Protein AF-A0A3D0D892-F1 (afdb_monomer_lite)

Sequence (183 aa):
MRRATRFILSLLIPLAFVIIVQAVEREQTAAWRFELDRYRAYKYSDSSNGTILRVVQAQQPWYFQQDMSSLVYGDSGHYQTDYGYSNRPSGIYRLPPSPADSRLKDNRKPLPFPPQEVWCVLLEQSRDTDRSGETTTPAVVFVALHQDLYNADWVVHEGVGASVSQESRASLSRIGCELRVDP

Foldseek 3Di:
DVVVVVVVVVVVVVVVVVVVVVVVVVVVVVALVVQVVLVQCQPPVPPWRQDFPDKDKFPALQLDDPLFFPFKEDPDLAEDGLYYSVPDPPDDDDDRPDPVVVPPPNVHHHFDPRFPIKMKTWTWDFDPPVDDDTDTAIWIKIFGWGDDPPDIDTMIGGGPDPHCDPVNCVSCVSRPNPDDDDD

Secondary structure (DSSP, 8-state):
-HHHHHHHHHHHHHHHHHHHHHHHHHHHHHHHHHHHHHHHHHH--SS---EEEEEEE-S-GGG--GGGEEEEE---SSB--SB-SS----SS---PPPTTGGGS---PBPPPSS-SEEEEEEEEEEE--TTT--EEEEEEEEEEEEE-SS-EEEEEEEESSSS--HHHHHHHHHTT-------

pLDDT: mean 83.04, std 15.03, range [44.78, 97.81]

Radius of gyration: 20.82 Å; chains: 1; bounding box: 44×51×70 Å

Structure (mmCIF, N/CA/C/O backbone):
data_AF-A0A3D0D892-F1
#
_entry.id   AF-A0A3D0D892-F1
#
loop_
_atom_site.group_PDB
_atom_site.id
_atom_site.type_symbol
_atom_site.label_atom_id
_atom_site.label_alt_id
_atom_site.label_comp_id
_atom_site.label_asym_id
_atom_site.label_entity_id
_atom_site.label_seq_id
_atom_site.pdbx_PDB_ins_code
_atom_site.Cartn_x
_atom_site.Cartn_y
_atom_site.Cartn_z
_atom_site.occupancy
_atom_site.B_iso_or_equiv
_atom_site.auth_seq_id
_atom_site.auth_comp_id
_atom_site.auth_asym_id
_atom_site.auth_atom_id
_atom_site.pdbx_PDB_model_num
ATOM 1 N N . MET A 1 1 ? -16.613 27.247 46.497 1.00 62.19 1 MET A N 1
ATOM 2 C CA . MET A 1 1 ? -15.516 26.459 45.883 1.00 62.19 1 MET A CA 1
ATOM 3 C C . MET A 1 1 ? -15.942 25.092 45.335 1.00 62.19 1 MET A C 1
ATOM 5 O O . MET A 1 1 ? -15.689 24.856 44.166 1.00 62.19 1 MET A O 1
ATOM 9 N N . ARG A 1 2 ? -16.654 24.224 46.078 1.00 71.50 2 ARG A N 1
ATOM 10 C CA . ARG A 1 2 ? -17.046 22.869 45.600 1.00 71.50 2 ARG A CA 1
ATOM 11 C C . ARG A 1 2 ? -17.919 22.804 44.330 1.00 71.50 2 ARG A C 1
ATOM 13 O O . ARG A 1 2 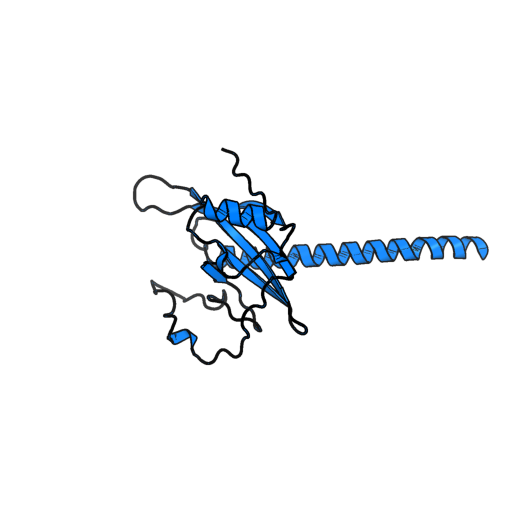? -17.971 21.762 43.690 1.00 71.50 2 ARG A O 1
ATOM 20 N N . ARG A 1 3 ? -18.631 23.882 43.974 1.00 73.69 3 ARG A N 1
ATOM 21 C CA . ARG A 1 3 ? -19.434 23.938 42.737 1.00 73.69 3 ARG A CA 1
ATOM 22 C C . ARG A 1 3 ? -18.570 24.190 41.497 1.00 73.69 3 ARG A C 1
ATOM 24 O O . ARG A 1 3 ? -18.774 23.520 40.498 1.00 73.69 3 ARG A O 1
ATOM 31 N N . ALA A 1 4 ? -17.567 25.066 41.589 1.00 79.62 4 ALA A N 1
ATOM 32 C CA . ALA A 1 4 ? -16.669 25.376 40.473 1.00 79.62 4 ALA A CA 1
ATOM 33 C C . ALA A 1 4 ? -15.824 24.161 40.048 1.00 79.62 4 ALA A C 1
ATOM 35 O O . ALA A 1 4 ? -15.668 23.906 38.860 1.00 79.62 4 ALA A O 1
ATOM 36 N N . THR A 1 5 ? -15.365 23.344 41.004 1.00 80.31 5 THR A N 1
ATOM 37 C CA . THR A 1 5 ? -14.594 22.124 40.710 1.00 80.31 5 THR A CA 1
ATOM 38 C C . THR A 1 5 ? -15.388 21.063 39.949 1.00 80.31 5 THR A C 1
ATOM 40 O O . THR A 1 5 ? -14.813 20.366 39.120 1.00 80.31 5 THR A O 1
ATOM 43 N N . ARG A 1 6 ? -16.706 20.951 40.169 1.00 83.44 6 ARG A N 1
ATOM 44 C CA . ARG A 1 6 ? -17.548 19.985 39.437 1.00 83.44 6 ARG A CA 1
ATOM 45 C C . ARG A 1 6 ? -17.728 20.369 37.968 1.00 83.44 6 ARG A C 1
ATOM 47 O O . ARG A 1 6 ? -17.695 19.490 37.116 1.00 83.44 6 ARG A O 1
ATOM 54 N N . PHE A 1 7 ? -17.863 21.663 37.673 1.00 83.75 7 PHE A N 1
ATOM 55 C CA . PHE A 1 7 ? -17.955 22.143 36.291 1.00 83.75 7 PHE A CA 1
ATOM 56 C C . PHE A 1 7 ? -16.640 21.954 35.531 1.00 83.75 7 PHE A C 1
ATOM 58 O O . PHE A 1 7 ? -16.663 21.469 34.405 1.00 83.75 7 PHE A O 1
ATOM 65 N N . ILE A 1 8 ? -15.499 22.248 36.164 1.00 88.12 8 ILE A N 1
ATOM 66 C CA . ILE A 1 8 ? -14.177 22.038 35.553 1.00 88.12 8 ILE A CA 1
ATOM 67 C C . ILE A 1 8 ? -13.954 20.550 35.251 1.00 88.12 8 ILE A C 1
ATOM 69 O O . ILE A 1 8 ? -13.578 20.204 34.135 1.00 88.12 8 ILE A O 1
ATOM 73 N N . LEU A 1 9 ? -14.247 19.656 36.202 1.00 88.31 9 LEU A N 1
ATOM 74 C CA . LEU A 1 9 ? -14.066 18.215 36.000 1.00 88.31 9 LEU A CA 1
ATOM 75 C C . LEU A 1 9 ? -14.970 17.668 34.883 1.00 88.31 9 LEU A C 1
ATOM 77 O O . LEU A 1 9 ? -14.517 16.879 34.060 1.00 88.31 9 LEU A O 1
ATOM 81 N N . SER A 1 10 ? -16.224 18.130 34.811 1.00 90.06 10 SER A N 1
ATOM 82 C CA . SER A 1 10 ? -17.155 17.725 33.752 1.00 90.06 10 SER A CA 1
ATOM 83 C C . SER A 1 10 ? -16.718 18.187 32.360 1.00 90.06 10 SER A C 1
ATOM 85 O O . SER A 1 10 ? -17.085 17.544 31.382 1.00 90.06 10 SER A O 1
ATOM 87 N N . LEU A 1 11 ? -15.954 19.280 32.258 1.00 91.44 11 LEU A N 1
ATOM 88 C CA . LEU A 1 11 ? -15.421 19.778 30.988 1.00 91.44 11 LEU A CA 1
ATOM 89 C C . LEU A 1 11 ? -14.121 19.062 30.581 1.00 91.44 11 LEU A C 1
ATOM 91 O O . LEU A 1 11 ? -13.853 18.889 29.395 1.00 91.44 11 LEU A O 1
ATOM 95 N N . LEU A 1 12 ? -13.321 18.618 31.555 1.00 93.25 12 LEU A N 1
ATOM 96 C CA . LEU A 1 12 ? -12.046 17.940 31.299 1.00 93.25 12 LEU A CA 1
ATOM 97 C C . LEU A 1 12 ? -12.218 16.521 30.745 1.00 93.25 12 LEU A C 1
ATOM 99 O O . LEU A 1 12 ? -11.393 16.088 29.948 1.00 93.25 12 LEU A O 1
ATOM 103 N N . ILE A 1 13 ? -13.282 15.807 31.124 1.00 92.88 13 ILE A N 1
ATOM 104 C CA . ILE A 1 13 ? -13.540 14.436 30.651 1.00 92.88 13 ILE A CA 1
ATOM 105 C C . ILE A 1 13 ? -13.727 14.360 29.121 1.00 92.88 13 ILE A C 1
ATOM 107 O O . ILE A 1 13 ? -12.986 13.605 28.490 1.00 92.88 13 ILE A O 1
ATOM 111 N N . PRO A 1 14 ? -14.646 15.120 28.483 1.00 93.75 14 PRO A N 1
ATOM 112 C CA . PRO A 1 14 ? -14.796 15.068 27.028 1.00 93.75 14 PRO A CA 1
ATOM 113 C C . PRO A 1 14 ? -13.542 15.573 26.305 1.00 93.75 14 PRO A C 1
ATOM 115 O O . PRO A 1 14 ? -13.190 15.038 25.259 1.00 93.75 14 PRO A O 1
ATOM 118 N N . LEU A 1 15 ? -12.825 16.545 26.879 1.00 93.56 15 LEU A N 1
ATOM 119 C CA . LEU A 1 15 ? -11.570 17.035 26.309 1.00 93.56 15 LEU A CA 1
ATOM 120 C C . LEU A 1 15 ? -10.483 15.949 26.308 1.00 93.56 15 LEU A C 1
ATOM 122 O O . LEU A 1 15 ? -9.844 15.725 25.285 1.00 93.56 15 LEU A O 1
ATOM 126 N N . ALA A 1 16 ? -10.300 15.247 27.430 1.00 92.88 16 ALA A N 1
ATOM 127 C CA . ALA A 1 16 ? -9.354 14.140 27.529 1.00 92.88 16 ALA A CA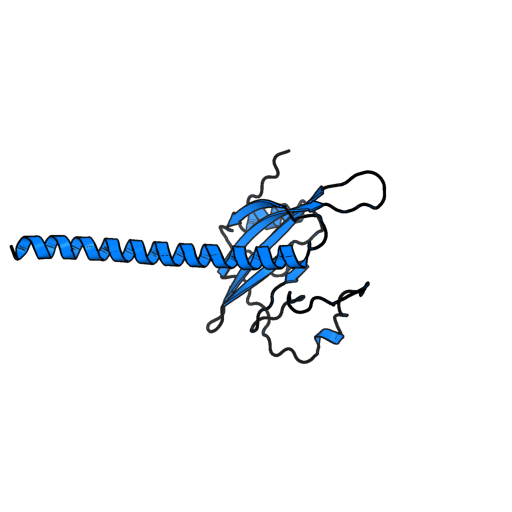 1
ATOM 128 C C . ALA A 1 16 ? -9.708 13.010 26.553 1.00 92.88 16 ALA A C 1
ATOM 130 O O . ALA A 1 16 ? -8.821 12.476 25.894 1.00 92.88 16 ALA A O 1
ATOM 131 N N . PHE A 1 17 ? -10.999 12.696 26.403 1.00 93.31 17 PHE A N 1
ATOM 132 C CA . PHE A 1 17 ? -11.458 11.707 25.431 1.00 93.31 17 PHE A CA 1
ATOM 133 C C . PHE A 1 17 ? -11.092 12.105 23.992 1.00 93.31 17 PHE A C 1
ATOM 135 O O . PHE A 1 17 ? -10.488 11.308 23.280 1.00 93.31 17 PHE A O 1
ATOM 142 N N . VAL A 1 18 ? -11.366 13.350 23.582 1.00 91.38 18 VAL A N 1
ATOM 143 C CA . VAL A 1 18 ? -10.993 13.856 22.246 1.00 91.38 18 VAL A CA 1
ATOM 144 C C . VAL A 1 18 ? -9.480 13.791 22.018 1.00 91.38 18 VAL A C 1
ATOM 146 O O . VAL A 1 18 ? -9.050 13.380 20.943 1.00 91.38 18 VAL A O 1
ATOM 149 N N . ILE A 1 19 ? -8.666 14.146 23.019 1.00 88.75 19 ILE A N 1
ATOM 150 C CA . ILE A 1 19 ? -7.198 14.068 22.922 1.00 88.75 19 ILE A CA 1
ATOM 151 C C . ILE A 1 19 ? -6.737 12.622 22.701 1.00 88.75 19 ILE A C 1
ATOM 153 O O . ILE A 1 19 ? -5.864 12.387 21.870 1.00 88.75 19 ILE A O 1
ATOM 157 N N . ILE A 1 20 ? -7.328 11.657 23.412 1.00 87.19 20 ILE A N 1
ATOM 158 C CA . ILE A 1 20 ? -6.984 10.237 23.269 1.00 87.19 20 ILE A CA 1
ATOM 159 C C . ILE A 1 20 ? -7.341 9.733 21.867 1.00 87.19 20 ILE A C 1
ATOM 161 O O . ILE A 1 20 ? -6.493 9.125 21.222 1.00 87.19 20 ILE A O 1
ATOM 165 N N . VAL A 1 21 ? -8.547 10.025 21.364 1.00 82.69 21 VAL A N 1
ATOM 166 C CA . VAL A 1 21 ? -8.955 9.605 20.008 1.00 82.69 21 VAL A CA 1
ATOM 167 C C . VAL A 1 21 ? -8.003 10.166 18.946 1.00 82.69 21 VAL A C 1
ATOM 169 O O . VAL A 1 21 ? -7.522 9.423 18.096 1.00 82.69 21 VAL A O 1
ATOM 172 N N . GLN A 1 22 ? -7.651 11.449 19.051 1.00 77.94 22 GLN A N 1
ATOM 173 C CA . GLN A 1 22 ? -6.708 12.106 18.138 1.00 77.94 22 GLN A CA 1
ATOM 174 C C . GLN A 1 22 ? -5.291 11.510 18.208 1.00 77.94 22 GLN A C 1
ATOM 176 O O . GLN A 1 22 ? -4.587 11.452 17.201 1.00 77.94 22 GLN A O 1
ATOM 181 N N . ALA A 1 23 ? -4.841 11.084 19.392 1.00 73.69 23 ALA A N 1
ATOM 182 C CA . ALA A 1 23 ? -3.530 10.460 19.553 1.00 73.69 23 ALA A CA 1
ATOM 183 C C . ALA A 1 23 ? -3.471 9.082 18.874 1.00 73.69 23 ALA A C 1
ATOM 185 O O . ALA A 1 23 ? -2.508 8.799 18.163 1.00 73.69 23 ALA A O 1
ATOM 186 N N . VAL A 1 24 ? -4.522 8.271 19.027 1.00 75.06 24 VAL A N 1
ATOM 187 C CA . VAL A 1 24 ? -4.629 6.950 18.383 1.00 75.06 24 VAL A CA 1
ATOM 188 C C . VAL A 1 24 ? -4.621 7.069 16.855 1.00 75.06 24 VAL A C 1
ATOM 190 O O . VAL A 1 24 ? -3.928 6.312 16.177 1.00 75.06 24 VAL A O 1
ATOM 193 N N . GLU A 1 25 ? -5.326 8.057 16.302 1.00 69.00 25 GLU A N 1
ATOM 194 C CA . GLU A 1 25 ? -5.381 8.287 14.851 1.00 69.00 25 GLU A CA 1
ATOM 195 C C . GLU A 1 25 ? -4.001 8.672 14.272 1.00 69.00 25 GLU A C 1
ATOM 197 O O . GLU A 1 25 ? -3.598 8.213 13.198 1.00 69.00 25 GLU A O 1
ATOM 202 N N . ARG A 1 26 ? -3.206 9.448 15.024 1.00 62.44 26 ARG A N 1
ATOM 203 C CA . ARG A 1 26 ? -1.836 9.815 14.622 1.00 62.44 26 ARG A CA 1
ATOM 204 C C . ARG A 1 26 ? -0.882 8.626 14.580 1.00 62.44 26 ARG A C 1
ATOM 206 O O . ARG A 1 26 ? -0.040 8.578 13.686 1.00 62.44 26 ARG A O 1
ATOM 213 N N . GLU A 1 27 ? -0.997 7.687 15.516 1.00 64.19 27 GLU A N 1
ATOM 214 C CA . GLU A 1 27 ? -0.152 6.486 15.530 1.00 64.19 27 GLU A CA 1
ATOM 215 C C . GLU A 1 27 ? -0.453 5.565 14.340 1.00 64.19 27 GLU A C 1
ATOM 217 O O . GLU A 1 27 ? 0.478 5.093 13.687 1.00 64.19 27 GLU A O 1
ATOM 222 N N . GLN A 1 28 ? -1.728 5.380 13.979 1.00 60.84 28 GLN A N 1
ATOM 223 C CA . GLN A 1 28 ? -2.097 4.590 12.793 1.00 60.84 28 GLN A CA 1
ATOM 224 C C . GLN A 1 28 ? -1.577 5.221 11.495 1.00 60.84 28 GLN A C 1
ATOM 226 O O . GLN A 1 28 ? -1.061 4.522 10.622 1.00 60.84 28 GLN A O 1
ATOM 231 N N . THR A 1 29 ? -1.597 6.555 11.411 1.00 63.25 29 THR A N 1
ATOM 232 C CA . THR A 1 29 ? -1.036 7.291 10.267 1.00 63.25 29 THR A CA 1
ATOM 233 C C . THR A 1 29 ? 0.484 7.088 10.124 1.00 63.25 29 THR A C 1
ATOM 235 O O . THR A 1 29 ? 1.033 7.223 9.032 1.00 63.25 29 THR A O 1
ATOM 238 N N . ALA A 1 30 ? 1.198 6.754 11.203 1.00 77.81 30 ALA A N 1
ATOM 239 C CA . ALA A 1 30 ? 2.636 6.500 11.132 1.00 77.81 30 ALA A CA 1
ATOM 240 C C . ALA A 1 30 ? 2.966 5.107 10.565 1.00 77.81 30 ALA A C 1
ATOM 242 O O . ALA A 1 30 ? 3.985 4.945 9.891 1.00 77.81 30 ALA A O 1
ATOM 243 N N . ALA A 1 31 ? 2.110 4.111 10.808 1.00 92.00 31 ALA A N 1
ATOM 244 C CA . ALA A 1 31 ? 2.411 2.714 10.508 1.00 92.00 31 ALA A CA 1
ATOM 245 C C . ALA A 1 31 ? 2.392 2.395 9.002 1.00 92.00 31 ALA A C 1
ATOM 247 O O . ALA A 1 31 ? 3.346 1.799 8.499 1.00 92.00 31 ALA A O 1
ATOM 248 N N . TRP A 1 32 ? 1.379 2.858 8.254 1.00 94.50 32 TRP A N 1
ATOM 249 C CA . TRP A 1 32 ? 1.336 2.654 6.796 1.00 94.50 32 TRP A CA 1
ATOM 250 C C . TRP A 1 32 ? 2.531 3.313 6.101 1.00 94.50 32 TRP A C 1
ATOM 252 O O . TRP A 1 32 ? 3.101 2.768 5.158 1.00 94.50 32 TRP A O 1
ATOM 262 N N . ARG A 1 33 ? 2.942 4.492 6.583 1.00 95.25 33 ARG A N 1
ATOM 263 C CA . ARG A 1 33 ? 4.050 5.242 5.993 1.00 95.25 33 ARG A CA 1
ATOM 264 C C . ARG A 1 33 ? 5.377 4.539 6.231 1.00 95.25 33 ARG A C 1
ATOM 266 O O . ARG A 1 33 ? 6.185 4.453 5.313 1.00 95.25 33 ARG A O 1
ATOM 273 N N . PHE A 1 34 ? 5.571 4.006 7.435 1.00 94.44 34 PHE A N 1
ATOM 274 C CA . PHE A 1 34 ? 6.730 3.182 7.748 1.00 94.44 34 PHE A CA 1
ATOM 275 C C . PHE A 1 34 ? 6.817 1.967 6.817 1.00 94.44 34 PHE A C 1
ATOM 277 O O . PHE A 1 34 ? 7.870 1.721 6.232 1.00 94.44 34 PHE A O 1
ATOM 284 N N . GLU A 1 35 ? 5.710 1.252 6.618 1.00 95.75 35 GLU A N 1
ATOM 285 C CA . GLU A 1 35 ? 5.675 0.086 5.732 1.00 95.75 35 GLU A CA 1
ATOM 286 C C . GLU A 1 35 ? 5.933 0.465 4.261 1.00 95.75 35 GLU A C 1
ATOM 288 O O . GLU A 1 35 ? 6.734 -0.178 3.579 1.00 95.75 35 GLU A O 1
ATOM 293 N N . LEU A 1 36 ? 5.359 1.577 3.789 1.00 95.44 36 LEU A N 1
ATOM 294 C CA . LEU A 1 36 ? 5.647 2.125 2.462 1.00 95.44 36 LEU A CA 1
ATOM 295 C C . LEU A 1 36 ? 7.130 2.471 2.286 1.00 95.44 36 LEU A C 1
ATOM 297 O O . LEU A 1 36 ? 7.712 2.178 1.241 1.00 95.44 36 LEU A O 1
ATOM 301 N N . ASP A 1 37 ? 7.751 3.106 3.278 1.00 93.31 37 ASP A N 1
ATOM 302 C CA . ASP A 1 37 ? 9.159 3.488 3.209 1.00 93.31 37 ASP A CA 1
ATOM 303 C C . ASP A 1 37 ? 10.076 2.255 3.189 1.00 93.31 37 ASP A C 1
ATOM 305 O O . ASP A 1 37 ? 11.068 2.252 2.457 1.00 93.31 37 ASP A O 1
ATOM 309 N N . ARG A 1 38 ? 9.717 1.167 3.887 1.00 92.94 38 ARG A N 1
ATOM 310 C CA . ARG A 1 38 ? 10.422 -0.125 3.779 1.00 92.94 38 ARG A CA 1
ATOM 311 C C . ARG A 1 38 ? 10.306 -0.722 2.386 1.00 92.94 38 ARG A C 1
ATOM 313 O O . ARG A 1 38 ? 11.322 -1.122 1.817 1.00 92.94 38 ARG A O 1
ATOM 320 N N . TYR A 1 39 ? 9.102 -0.728 1.817 1.00 93.44 39 TYR A N 1
ATOM 321 C CA . TYR A 1 39 ? 8.884 -1.159 0.440 1.00 93.44 39 TYR A CA 1
ATOM 322 C C . TYR A 1 39 ? 9.714 -0.338 -0.548 1.00 93.44 39 TYR A C 1
ATOM 324 O O . TYR A 1 39 ? 10.410 -0.905 -1.392 1.00 93.44 39 TYR A O 1
ATOM 332 N N . ARG A 1 40 ? 9.722 0.992 -0.411 1.00 92.31 40 ARG A N 1
ATOM 333 C CA . ARG A 1 40 ? 10.509 1.875 -1.279 1.00 92.31 40 ARG A CA 1
ATOM 334 C C . ARG A 1 40 ? 12.002 1.605 -1.141 1.00 92.31 40 ARG A C 1
ATOM 336 O O . ARG A 1 40 ? 12.680 1.439 -2.150 1.00 92.31 40 ARG A O 1
ATOM 343 N N . ALA A 1 41 ? 12.501 1.503 0.089 1.00 89.56 41 ALA A N 1
ATOM 344 C CA . ALA A 1 41 ? 13.897 1.183 0.351 1.00 89.56 41 ALA A CA 1
ATOM 345 C C . ALA A 1 41 ? 14.287 -0.175 -0.245 1.00 89.56 41 ALA A C 1
ATOM 347 O O . ALA A 1 41 ? 15.379 -0.293 -0.795 1.00 89.56 41 ALA A O 1
ATOM 348 N N . TYR A 1 42 ? 13.397 -1.173 -0.171 1.00 88.06 42 TYR A N 1
ATOM 349 C CA . TYR A 1 42 ? 13.593 -2.506 -0.738 1.00 88.06 42 TYR A CA 1
ATOM 350 C C . TYR A 1 42 ? 13.612 -2.500 -2.271 1.00 88.06 42 TYR A C 1
ATOM 352 O O . TYR A 1 42 ? 14.524 -3.084 -2.859 1.00 88.06 42 TYR A O 1
ATOM 360 N N . LYS A 1 43 ? 12.643 -1.835 -2.909 1.00 87.19 43 LYS A N 1
ATOM 361 C CA . LYS A 1 43 ? 12.447 -1.855 -4.365 1.00 87.19 43 LYS A CA 1
ATOM 362 C C . LYS A 1 43 ? 13.397 -0.919 -5.124 1.00 87.19 43 LYS A C 1
ATOM 364 O O . LYS A 1 43 ? 13.747 -1.222 -6.259 1.00 87.19 43 LYS A O 1
ATOM 369 N N . TYR A 1 44 ? 13.819 0.185 -4.504 1.00 84.75 44 TYR A N 1
ATOM 370 C CA . TYR A 1 44 ? 14.487 1.308 -5.174 1.00 84.75 44 TYR A CA 1
ATOM 371 C C . TYR A 1 44 ? 15.850 1.693 -4.562 1.00 84.75 44 TYR A C 1
ATOM 373 O O . TYR A 1 44 ? 16.163 2.878 -4.470 1.00 84.75 44 TYR A O 1
ATOM 381 N N . SER A 1 45 ? 16.673 0.742 -4.100 1.00 72.06 45 SER A N 1
ATOM 382 C CA . SER A 1 45 ? 17.904 1.095 -3.360 1.00 72.06 45 SER A CA 1
ATOM 383 C C . SER A 1 45 ? 18.950 1.900 -4.120 1.00 72.06 45 SER A C 1
ATOM 385 O O . SER A 1 45 ? 19.775 2.526 -3.458 1.00 72.06 45 SER A O 1
ATOM 387 N N . ASP A 1 46 ? 18.958 1.862 -5.455 1.00 65.44 46 ASP A N 1
ATOM 388 C CA . ASP A 1 46 ? 20.201 2.139 -6.183 1.00 65.44 46 ASP A CA 1
ATOM 389 C C . ASP A 1 46 ? 20.276 3.501 -6.893 1.00 65.44 46 ASP A C 1
ATOM 391 O O . ASP A 1 46 ? 21.390 3.906 -7.206 1.00 65.44 46 ASP A O 1
ATOM 395 N N . SER A 1 47 ? 19.187 4.263 -7.078 1.00 55.34 47 SER A N 1
ATOM 396 C CA . SER A 1 47 ? 19.272 5.689 -7.502 1.00 55.34 47 SER A CA 1
ATOM 397 C C . SER A 1 47 ? 17.927 6.361 -7.777 1.00 55.34 47 SER A C 1
ATOM 399 O O . SER A 1 47 ? 17.811 7.577 -7.632 1.00 55.34 47 SER A O 1
ATOM 401 N N . SER A 1 48 ? 16.896 5.611 -8.155 1.00 60.47 48 SER A N 1
ATOM 402 C CA . SER A 1 48 ? 15.583 6.165 -8.476 1.00 60.47 48 SER A CA 1
ATOM 403 C C . SER A 1 48 ? 14.648 6.058 -7.284 1.00 60.47 48 SER A C 1
ATOM 405 O O . SER A 1 48 ? 13.858 5.126 -7.184 1.00 60.47 48 SER A O 1
ATOM 407 N N . ASN A 1 49 ? 14.725 7.018 -6.358 1.00 65.56 49 ASN A N 1
ATOM 408 C CA . ASN A 1 49 ? 13.732 7.131 -5.292 1.00 65.56 49 ASN A CA 1
ATOM 409 C C . ASN A 1 49 ? 12.340 7.046 -5.922 1.00 65.56 49 ASN A C 1
ATOM 411 O O . ASN A 1 49 ? 11.978 7.930 -6.692 1.00 65.56 49 ASN A O 1
ATOM 415 N N . GLY A 1 50 ? 11.576 5.996 -5.596 1.00 78.69 50 GLY A N 1
ATOM 416 C CA . GLY A 1 50 ? 10.168 5.898 -5.962 1.00 78.69 50 GLY A CA 1
ATOM 417 C C . GLY A 1 50 ? 9.437 7.076 -5.333 1.00 78.69 50 GLY A C 1
ATOM 418 O O . GLY A 1 50 ? 9.034 6.990 -4.171 1.00 78.69 50 GLY A O 1
ATOM 419 N N . THR A 1 51 ? 9.409 8.224 -6.005 1.00 89.81 51 THR A N 1
ATOM 420 C CA . THR A 1 51 ? 8.987 9.488 -5.405 1.00 89.81 51 THR A CA 1
ATOM 421 C C . THR A 1 51 ? 7.493 9.413 -5.204 1.00 89.81 51 THR A C 1
ATOM 423 O O . THR A 1 51 ? 6.752 9.030 -6.104 1.00 89.81 51 THR A O 1
ATOM 426 N N . ILE A 1 52 ? 7.043 9.727 -3.995 1.00 92.56 52 ILE A N 1
ATOM 427 C CA . ILE A 1 52 ? 5.620 9.722 -3.689 1.00 92.56 52 ILE A CA 1
ATOM 428 C C . ILE A 1 52 ? 5.018 10.954 -4.356 1.00 92.56 52 ILE A C 1
ATOM 430 O O . ILE A 1 52 ? 5.209 12.071 -3.881 1.00 92.56 52 ILE A O 1
ATOM 434 N N . LEU A 1 53 ? 4.301 10.741 -5.457 1.00 92.25 53 LEU A N 1
ATOM 435 C CA . LEU A 1 53 ? 3.581 11.795 -6.163 1.00 92.25 53 LEU A CA 1
ATOM 436 C C . LEU A 1 53 ? 2.293 12.144 -5.423 1.00 92.25 53 LEU A C 1
ATOM 438 O O . LEU A 1 53 ? 1.928 13.311 -5.300 1.00 92.25 53 LEU A O 1
ATOM 442 N N . ARG A 1 54 ? 1.584 11.123 -4.926 1.00 93.00 54 ARG A N 1
ATOM 443 C CA . ARG A 1 54 ? 0.293 11.309 -4.262 1.00 93.00 54 ARG A CA 1
ATOM 444 C C . ARG A 1 54 ? -0.032 10.166 -3.315 1.00 93.00 54 ARG A C 1
ATOM 446 O O . ARG A 1 54 ? 0.304 9.018 -3.586 1.00 93.00 54 ARG A O 1
ATOM 453 N N . VAL A 1 55 ? -0.737 10.490 -2.236 1.00 94.81 55 VAL A N 1
ATOM 454 C CA . VAL A 1 55 ? -1.271 9.527 -1.268 1.00 94.81 55 VAL A CA 1
ATOM 455 C C . VAL A 1 55 ? -2.732 9.864 -1.003 1.00 94.81 55 VAL A C 1
ATOM 457 O O . VAL A 1 55 ? -3.059 11.024 -0.753 1.00 94.81 55 VAL A O 1
ATOM 460 N N . VAL A 1 56 ? -3.610 8.867 -1.078 1.00 94.88 56 VAL A N 1
ATOM 461 C CA . VAL A 1 56 ? -5.045 9.003 -0.801 1.00 94.88 56 VAL A CA 1
ATOM 462 C C . VAL A 1 56 ? -5.504 7.782 -0.015 1.00 94.88 56 VAL A C 1
ATOM 464 O O . VAL A 1 56 ? -5.266 6.656 -0.441 1.00 94.88 56 VAL A O 1
ATOM 467 N N . GLN A 1 57 ? -6.170 7.990 1.117 1.00 95.94 57 GLN A N 1
ATOM 468 C CA . GLN A 1 57 ? -6.826 6.903 1.840 1.00 95.94 57 GLN A CA 1
ATOM 469 C C . GLN A 1 57 ? -8.073 6.453 1.069 1.00 95.94 57 GLN A C 1
ATOM 471 O O . GLN A 1 57 ? -8.853 7.286 0.600 1.00 95.94 57 GLN A O 1
ATOM 476 N N . ALA A 1 58 ? -8.264 5.145 0.934 1.00 96.62 58 ALA A N 1
ATOM 477 C CA . ALA A 1 58 ? -9.448 4.579 0.309 1.00 96.62 58 ALA A CA 1
ATOM 478 C C . ALA A 1 58 ? -10.690 4.886 1.150 1.00 96.62 58 ALA A C 1
ATOM 480 O O . ALA A 1 58 ? -10.728 4.614 2.348 1.00 96.62 58 ALA A O 1
ATOM 481 N N . GLN A 1 59 ? -11.734 5.406 0.508 1.00 96.88 59 GLN A N 1
ATOM 482 C CA . GLN A 1 59 ? -13.020 5.654 1.167 1.00 96.88 59 GLN A CA 1
ATOM 483 C C . GLN A 1 59 ? -13.830 4.365 1.345 1.00 96.88 59 GLN A C 1
ATOM 485 O O . GLN A 1 59 ? -14.723 4.301 2.187 1.00 96.88 59 GLN A O 1
ATOM 490 N N . GLN A 1 60 ? -13.549 3.354 0.518 1.00 97.50 60 GLN A N 1
ATOM 491 C CA . GLN A 1 60 ? -14.280 2.092 0.479 1.00 97.50 60 GLN A CA 1
ATOM 492 C C . GLN A 1 60 ? -13.303 0.903 0.429 1.00 97.50 60 GLN A C 1
ATOM 494 O O . GLN A 1 60 ? -13.252 0.184 -0.574 1.00 97.50 60 GLN A O 1
ATOM 499 N N . PRO A 1 61 ? -12.507 0.672 1.495 1.00 96.56 61 PRO A N 1
ATOM 500 C CA . PRO A 1 61 ? -11.503 -0.396 1.525 1.00 96.56 61 PRO A CA 1
ATOM 501 C C . PRO A 1 61 ? -12.113 -1.798 1.359 1.00 96.56 61 PRO A C 1
ATOM 503 O O . PRO A 1 61 ? -11.449 -2.693 0.849 1.00 96.56 61 PRO A O 1
ATOM 506 N N . TRP A 1 62 ? -13.401 -1.985 1.676 1.00 97.75 62 TRP A N 1
ATOM 507 C CA . TRP A 1 62 ? -14.108 -3.260 1.494 1.00 97.75 62 TRP A CA 1
ATOM 508 C C . TRP A 1 62 ? -14.282 -3.696 0.030 1.00 97.75 62 TRP A C 1
ATOM 510 O O . TRP A 1 62 ? -14.617 -4.851 -0.222 1.00 97.75 62 TRP A O 1
ATOM 520 N N . TYR A 1 63 ? -14.066 -2.798 -0.939 1.00 97.81 63 TYR A N 1
ATOM 521 C CA . TYR A 1 63 ? -14.023 -3.160 -2.357 1.00 97.81 63 TYR A CA 1
ATOM 522 C C . TYR A 1 63 ? -12.634 -3.597 -2.832 1.00 97.81 63 TYR A C 1
ATOM 524 O O . TYR A 1 63 ? -12.515 -4.030 -3.979 1.00 97.81 63 TYR A O 1
ATOM 532 N N . PHE A 1 64 ? -11.602 -3.499 -1.987 1.00 96.69 64 PHE A N 1
ATOM 533 C CA . PHE A 1 64 ? -10.268 -3.979 -2.320 1.00 96.69 64 PHE A CA 1
ATOM 534 C C . PHE A 1 64 ? -10.244 -5.510 -2.312 1.00 96.69 64 PHE A C 1
ATOM 536 O O . PHE A 1 64 ? -10.467 -6.145 -1.279 1.00 96.69 64 PHE A O 1
ATOM 543 N N . GLN A 1 65 ? -9.991 -6.098 -3.477 1.00 95.81 65 GLN A N 1
ATOM 544 C CA . GLN A 1 65 ? -9.988 -7.542 -3.693 1.00 95.81 65 GLN A CA 1
ATOM 545 C C . GLN A 1 65 ? -8.604 -8.030 -4.123 1.00 95.81 65 GLN A C 1
ATOM 547 O O . GLN A 1 65 ? -7.746 -7.253 -4.542 1.00 95.81 65 GLN A O 1
ATOM 552 N N . GLN A 1 66 ? -8.385 -9.339 -4.001 1.00 94.69 66 GLN A N 1
ATOM 553 C CA . GLN A 1 66 ? -7.103 -9.964 -4.319 1.00 94.69 66 GLN A CA 1
ATOM 554 C C . GLN A 1 66 ? -6.693 -9.754 -5.786 1.00 94.69 66 GLN A C 1
ATOM 556 O O . GLN A 1 66 ? -5.511 -9.603 -6.068 1.00 94.69 66 GLN A O 1
ATOM 561 N N . ASP A 1 67 ? -7.655 -9.692 -6.708 1.00 93.00 67 ASP A N 1
ATOM 562 C CA . ASP A 1 67 ? -7.429 -9.443 -8.136 1.00 93.00 67 ASP A CA 1
ATOM 563 C C . ASP A 1 67 ? -6.896 -8.035 -8.442 1.00 93.00 67 ASP A C 1
ATOM 565 O O . ASP A 1 67 ? -6.389 -7.807 -9.531 1.00 93.00 67 ASP A O 1
ATOM 569 N N . MET A 1 68 ? -6.966 -7.094 -7.496 1.00 93.19 68 MET A N 1
ATOM 570 C CA . MET A 1 68 ? -6.388 -5.752 -7.630 1.00 93.19 68 MET A CA 1
ATOM 571 C C . MET A 1 68 ? -4.890 -5.720 -7.298 1.00 93.19 68 MET A C 1
ATOM 573 O O . MET A 1 68 ? -4.241 -4.693 -7.515 1.00 93.19 68 MET A O 1
ATOM 577 N N . SER A 1 69 ? -4.343 -6.825 -6.784 1.00 93.38 69 SER A N 1
ATOM 578 C CA . SER A 1 69 ? -2.947 -6.970 -6.385 1.00 93.38 69 SER A CA 1
ATOM 579 C C . SER A 1 69 ? -2.222 -7.966 -7.285 1.00 93.38 69 SER A C 1
ATOM 581 O O . SER A 1 69 ? -2.646 -9.109 -7.431 1.00 93.38 69 SER A O 1
ATOM 583 N N . SER A 1 70 ? -1.099 -7.548 -7.871 1.00 91.56 70 SER A N 1
ATOM 584 C CA . SER A 1 70 ? -0.224 -8.451 -8.626 1.00 91.56 70 SER A CA 1
ATOM 585 C C . SER A 1 70 ? 0.819 -9.134 -7.750 1.00 91.56 70 SER A C 1
ATOM 587 O O . SER A 1 70 ? 1.149 -10.288 -8.001 1.00 91.56 70 SER A O 1
ATOM 589 N N . LEU A 1 71 ? 1.368 -8.407 -6.774 1.00 93.44 71 LEU A N 1
ATOM 590 C CA . LEU A 1 71 ? 2.398 -8.866 -5.842 1.00 93.44 71 LEU A CA 1
ATOM 591 C C . LEU A 1 71 ? 2.171 -8.228 -4.470 1.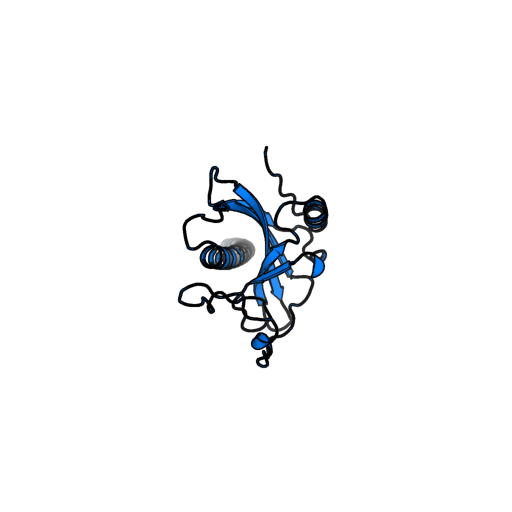00 93.44 71 LEU A C 1
ATOM 593 O O . LEU A 1 71 ? 1.737 -7.075 -4.399 1.00 93.44 71 LEU A O 1
ATOM 597 N N . VAL A 1 72 ? 2.522 -8.949 -3.406 1.00 95.12 72 VAL A N 1
ATOM 598 C CA . VAL A 1 72 ? 2.425 -8.498 -2.015 1.00 95.12 72 VAL A CA 1
ATOM 599 C C . VAL A 1 72 ? 3.784 -8.522 -1.321 1.00 95.12 72 VAL A C 1
ATOM 601 O O . VAL A 1 72 ? 4.478 -9.538 -1.294 1.00 95.12 72 VAL A O 1
ATOM 604 N N . TYR A 1 73 ? 4.137 -7.403 -0.702 1.00 95.44 73 TYR A N 1
ATOM 605 C CA . TYR A 1 73 ? 5.378 -7.192 0.031 1.00 95.44 73 TYR A CA 1
ATOM 606 C C . TYR A 1 73 ? 5.081 -6.939 1.506 1.00 95.44 73 TYR A C 1
ATOM 608 O O . TYR A 1 73 ? 4.149 -6.215 1.845 1.00 95.44 73 TYR A O 1
ATOM 616 N N . GLY A 1 74 ? 5.891 -7.520 2.382 1.00 94.31 74 GLY A N 1
ATOM 617 C CA . GLY A 1 74 ? 5.819 -7.279 3.817 1.00 94.31 74 GLY A CA 1
ATOM 618 C C . GLY A 1 74 ? 6.547 -8.358 4.606 1.00 94.31 74 GLY A C 1
ATOM 619 O O . GLY A 1 74 ? 6.536 -9.531 4.233 1.00 94.31 74 GLY A O 1
ATOM 620 N N . ASP A 1 75 ? 7.157 -7.974 5.726 1.00 91.38 75 ASP A N 1
ATOM 621 C CA . ASP A 1 75 ? 7.738 -8.916 6.697 1.00 91.38 75 ASP A CA 1
ATOM 622 C C . ASP A 1 75 ? 6.700 -9.290 7.773 1.00 91.38 75 ASP A C 1
ATOM 624 O O . ASP A 1 75 ? 6.972 -9.209 8.971 1.00 91.38 75 ASP A O 1
ATOM 628 N N . SER A 1 76 ? 5.487 -9.666 7.355 1.00 90.12 76 SER A N 1
ATOM 629 C CA . SER A 1 76 ? 4.468 -10.144 8.293 1.00 90.12 76 SER A CA 1
ATOM 630 C C . SER A 1 76 ? 4.881 -11.504 8.858 1.00 90.12 76 SER A C 1
ATOM 632 O O . SER A 1 76 ? 5.192 -12.441 8.113 1.00 90.12 76 SER A O 1
ATOM 634 N N . GLY A 1 77 ? 4.853 -11.616 10.188 1.00 89.94 77 GLY A N 1
ATOM 635 C CA . GLY A 1 77 ? 5.026 -12.883 10.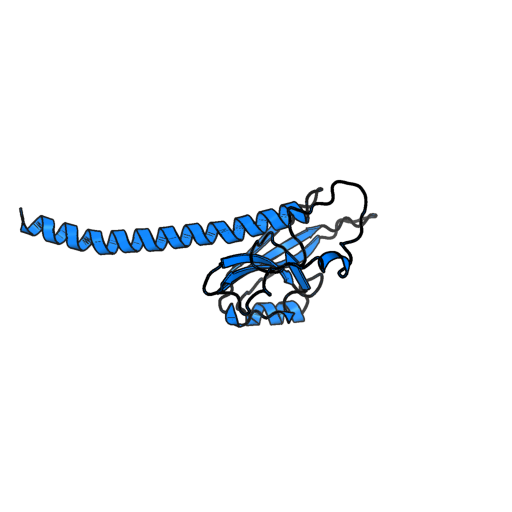899 1.00 89.94 77 GLY A CA 1
ATOM 636 C C . GLY A 1 77 ? 3.773 -13.765 10.886 1.00 89.94 77 GLY A C 1
ATOM 637 O O . GLY A 1 77 ? 3.842 -14.926 11.287 1.00 89.94 77 GLY A O 1
ATOM 638 N N . HIS A 1 78 ? 2.635 -13.232 10.429 1.00 92.56 78 HIS A N 1
ATOM 639 C CA . HIS A 1 78 ? 1.322 -13.866 10.550 1.00 92.56 78 HIS A CA 1
ATOM 640 C C . HIS A 1 78 ? 0.679 -14.190 9.204 1.00 92.56 78 HIS A C 1
ATOM 642 O O . HIS A 1 78 ? 0.055 -15.245 9.078 1.00 92.56 78 HIS A O 1
ATOM 648 N N . TYR A 1 79 ? 0.845 -13.325 8.205 1.00 94.56 79 TYR A N 1
ATOM 649 C CA . TYR A 1 79 ? 0.251 -13.448 6.881 1.00 94.56 79 TYR A CA 1
ATOM 650 C C . TYR A 1 79 ? 1.294 -13.741 5.804 1.00 94.56 79 TYR A C 1
ATOM 652 O O . TYR A 1 79 ? 2.426 -13.263 5.846 1.00 94.56 79 TYR A O 1
ATOM 660 N N . GLN A 1 80 ? 0.894 -14.548 4.827 1.00 93.25 80 GLN A N 1
ATOM 661 C CA . GLN A 1 80 ? 1.700 -14.885 3.665 1.00 93.25 80 GLN A CA 1
ATOM 662 C C . GLN A 1 80 ? 1.834 -13.657 2.762 1.00 93.25 80 GLN A C 1
ATOM 664 O O . GLN A 1 80 ? 0.841 -13.025 2.402 1.00 93.25 80 GLN A O 1
ATOM 669 N N . THR A 1 81 ? 3.072 -13.353 2.389 1.00 93.00 81 THR A N 1
ATOM 670 C CA . THR A 1 81 ? 3.453 -12.309 1.433 1.00 93.00 81 THR A CA 1
ATOM 671 C C . THR A 1 81 ? 4.322 -12.941 0.350 1.00 93.00 81 THR A C 1
ATOM 673 O O . THR A 1 81 ? 5.023 -13.921 0.618 1.00 93.00 81 THR A O 1
ATOM 676 N N . ASP A 1 82 ? 4.291 -12.398 -0.867 1.00 91.56 82 ASP A N 1
ATOM 677 C CA . ASP A 1 82 ? 5.138 -12.892 -1.960 1.00 91.56 82 ASP A CA 1
ATOM 678 C C . ASP A 1 82 ? 6.617 -12.584 -1.685 1.00 91.56 82 ASP A C 1
ATOM 680 O O . ASP A 1 82 ? 7.497 -13.389 -1.994 1.00 91.56 82 ASP A O 1
ATOM 684 N N . TYR A 1 83 ? 6.888 -11.434 -1.055 1.00 90.38 83 TYR A N 1
ATOM 685 C CA . TYR A 1 83 ? 8.234 -10.980 -0.713 1.00 90.38 83 TYR A CA 1
ATOM 686 C C . TYR A 1 83 ? 8.303 -10.362 0.690 1.00 90.38 83 TYR A C 1
ATOM 688 O O . TYR A 1 83 ? 7.468 -9.546 1.074 1.00 90.38 83 TYR A O 1
ATOM 696 N N . GLY A 1 84 ? 9.362 -10.696 1.432 1.00 90.62 84 GLY A N 1
ATOM 697 C CA . GLY A 1 84 ? 9.768 -10.001 2.659 1.00 90.62 84 GLY A CA 1
ATOM 698 C C . GLY A 1 84 ? 10.963 -9.079 2.404 1.00 90.62 84 GLY A C 1
ATOM 699 O O . GLY A 1 84 ? 11.810 -9.383 1.559 1.00 90.62 84 GLY A O 1
ATOM 700 N N . TYR A 1 85 ? 11.070 -7.966 3.131 1.00 86.88 85 TYR A N 1
ATOM 701 C CA . TYR A 1 85 ? 12.172 -7.008 2.962 1.00 86.88 85 TYR A CA 1
ATOM 702 C C . TYR A 1 85 ? 13.498 -7.527 3.520 1.00 86.88 85 TYR A C 1
ATOM 704 O O . TYR A 1 85 ? 14.567 -7.187 3.010 1.00 86.88 85 TYR A O 1
ATOM 712 N N . SER A 1 86 ? 13.423 -8.351 4.568 1.00 78.38 86 SER A N 1
ATOM 713 C CA . SER A 1 86 ? 14.572 -8.980 5.233 1.00 78.38 86 SER A CA 1
ATOM 714 C C . SER A 1 86 ? 15.330 -9.962 4.331 1.00 78.38 86 SER A C 1
ATOM 716 O O . SER A 1 86 ? 16.539 -10.137 4.477 1.00 78.38 86 SER A O 1
ATOM 718 N N . ASN A 1 87 ? 14.654 -10.524 3.328 1.00 62.97 87 ASN A N 1
ATOM 719 C CA . ASN A 1 87 ? 15.221 -11.456 2.358 1.00 62.97 87 ASN A CA 1
ATOM 720 C C . ASN A 1 87 ? 15.931 -10.742 1.202 1.00 62.97 87 ASN A C 1
ATOM 722 O O . ASN A 1 87 ? 15.821 -11.173 0.054 1.00 62.97 87 ASN A O 1
ATOM 726 N N . ARG A 1 88 ? 16.647 -9.641 1.464 1.00 57.28 88 ARG A N 1
ATOM 727 C CA . ARG A 1 88 ? 17.490 -9.026 0.434 1.00 57.28 88 ARG A CA 1
ATOM 728 C C . ARG A 1 88 ? 18.605 -10.002 0.065 1.00 57.28 88 ARG A C 1
ATOM 730 O O . ARG A 1 88 ? 19.471 -10.246 0.906 1.00 57.28 88 ARG A O 1
ATOM 737 N N . PRO A 1 89 ? 18.629 -10.553 -1.162 1.00 53.12 89 PRO A N 1
ATOM 738 C CA . PRO A 1 89 ? 19.727 -11.403 -1.576 1.00 53.12 89 PRO A CA 1
ATOM 739 C C . PRO A 1 89 ? 20.962 -10.511 -1.660 1.00 53.12 89 PRO A C 1
ATOM 741 O O . PRO A 1 89 ? 21.051 -9.615 -2.500 1.00 53.12 89 PRO A O 1
ATOM 744 N N . SER A 1 90 ? 21.895 -10.708 -0.738 1.00 50.19 90 SER A N 1
ATOM 745 C CA . SER A 1 90 ? 23.184 -10.038 -0.738 1.00 50.19 90 SER A CA 1
ATOM 746 C C . SER A 1 90 ? 23.992 -10.513 -1.946 1.00 50.19 90 SER A C 1
ATOM 748 O O . SER A 1 90 ? 24.711 -11.504 -1.893 1.00 50.19 90 SER A O 1
ATOM 750 N N . GLY A 1 91 ? 23.877 -9.780 -3.051 1.00 44.78 91 GLY A N 1
ATOM 751 C CA . GLY A 1 91 ? 24.860 -9.795 -4.126 1.00 44.78 91 GLY A CA 1
ATOM 752 C C . GLY A 1 91 ? 24.441 -10.496 -5.419 1.00 44.78 91 GLY A C 1
ATOM 753 O O . GLY A 1 91 ? 24.073 -11.666 -5.443 1.00 44.78 91 GLY A O 1
ATOM 754 N N . ILE A 1 92 ? 24.656 -9.738 -6.500 1.00 49.59 92 ILE A N 1
ATOM 755 C CA . ILE A 1 92 ? 24.981 -10.159 -7.870 1.00 49.59 92 ILE A CA 1
ATOM 756 C C . ILE A 1 92 ? 23.953 -11.102 -8.517 1.00 49.59 92 ILE A C 1
ATOM 758 O O . ILE A 1 92 ? 24.076 -12.320 -8.473 1.00 49.59 92 ILE A O 1
ATOM 762 N N . TYR A 1 93 ? 22.957 -10.483 -9.163 1.00 53.31 93 TYR A N 1
ATOM 763 C CA . TYR A 1 93 ? 22.008 -11.077 -10.113 1.00 53.31 93 TYR A CA 1
ATOM 764 C C . TYR A 1 93 ? 21.414 -12.422 -9.687 1.00 53.31 93 TYR A C 1
ATOM 766 O O . TYR A 1 93 ? 21.918 -13.481 -10.062 1.00 53.31 93 TYR A O 1
ATOM 774 N N . ARG A 1 94 ? 20.268 -12.413 -8.998 1.00 49.75 94 ARG A N 1
ATOM 775 C CA . ARG A 1 94 ? 19.441 -13.621 -8.922 1.00 49.75 94 ARG A CA 1
ATOM 776 C C . ARG A 1 94 ? 17.980 -13.332 -9.177 1.00 49.75 94 ARG A C 1
ATOM 778 O O . ARG A 1 94 ? 17.399 -12.407 -8.621 1.00 49.75 94 ARG A O 1
ATOM 785 N N . LEU A 1 95 ? 17.446 -14.169 -10.062 1.00 50.56 95 LEU A N 1
ATOM 786 C CA . LEU A 1 95 ? 16.039 -14.312 -10.382 1.00 50.56 95 LEU A CA 1
ATOM 787 C C . LEU A 1 95 ? 15.204 -14.346 -9.091 1.00 50.56 95 LEU A C 1
ATOM 789 O O . LEU A 1 95 ? 15.694 -14.878 -8.088 1.00 50.56 95 LEU A O 1
ATOM 793 N N . PRO A 1 96 ? 13.971 -13.807 -9.108 1.00 53.28 96 PRO A N 1
ATOM 794 C CA . PRO A 1 96 ? 13.055 -13.939 -7.980 1.00 53.28 96 PRO A CA 1
ATOM 795 C C . PRO A 1 96 ? 13.012 -15.407 -7.529 1.00 53.28 96 PRO A C 1
ATOM 797 O O . PRO A 1 96 ? 13.064 -16.293 -8.394 1.00 53.28 96 PRO A O 1
ATOM 800 N N . PRO A 1 97 ? 12.982 -15.685 -6.210 1.00 53.03 97 PRO A N 1
ATOM 801 C CA . PRO A 1 97 ? 12.879 -17.050 -5.712 1.00 53.03 97 PRO A CA 1
ATOM 802 C C . PRO A 1 97 ? 11.746 -17.757 -6.454 1.00 53.03 97 PRO A C 1
ATOM 804 O O . PRO A 1 97 ? 10.642 -17.225 -6.578 1.00 53.03 97 PRO A O 1
ATOM 807 N N . SER A 1 98 ? 12.052 -18.924 -7.025 1.00 51.91 98 SER A N 1
ATOM 808 C CA . SER A 1 98 ? 11.054 -19.716 -7.734 1.00 51.91 98 SER A CA 1
ATOM 809 C C . SER A 1 98 ? 9.879 -19.965 -6.782 1.00 51.91 98 SER A C 1
ATOM 811 O O . SER A 1 98 ? 10.129 -20.360 -5.640 1.00 51.91 98 SER A O 1
ATOM 813 N N . PRO A 1 99 ? 8.612 -19.821 -7.217 1.00 55.62 99 PRO A N 1
ATOM 814 C CA . PRO A 1 99 ? 7.435 -20.097 -6.383 1.00 55.62 99 PRO A CA 1
ATOM 815 C C . PRO A 1 99 ? 7.444 -21.493 -5.732 1.00 55.62 99 PRO A C 1
ATOM 817 O O . PRO A 1 99 ? 6.691 -21.765 -4.798 1.00 55.62 99 PRO A O 1
ATOM 820 N N . ALA A 1 100 ? 8.280 -22.404 -6.243 1.00 53.47 100 ALA A N 1
ATOM 821 C CA . ALA A 1 100 ? 8.483 -23.742 -5.709 1.00 53.47 100 ALA A CA 1
ATOM 822 C C . ALA A 1 100 ? 9.326 -23.788 -4.417 1.00 53.47 100 ALA A C 1
ATOM 824 O O . ALA A 1 100 ? 9.038 -24.631 -3.569 1.00 53.47 100 ALA A O 1
ATOM 825 N N . ASP A 1 101 ? 10.301 -22.891 -4.230 1.00 51.00 101 ASP A N 1
ATOM 826 C CA . ASP A 1 101 ? 11.172 -22.884 -3.038 1.00 51.00 101 ASP A CA 1
ATOM 827 C C . ASP A 1 101 ? 10.494 -22.220 -1.824 1.00 51.00 101 ASP A C 1
ATOM 829 O O . ASP A 1 101 ? 10.793 -22.548 -0.676 1.00 51.00 101 ASP A O 1
ATOM 833 N N . SER A 1 102 ? 9.479 -21.383 -2.061 1.00 51.69 102 SER A N 1
ATOM 834 C CA . SER A 1 102 ? 8.617 -20.772 -1.035 1.00 51.69 102 SER A CA 1
ATOM 835 C C . SER A 1 102 ? 7.651 -21.763 -0.362 1.00 51.69 102 SER A C 1
ATOM 837 O O . SER A 1 102 ? 6.921 -21.397 0.554 1.00 51.69 102 SER A O 1
ATOM 839 N N . ARG A 1 103 ? 7.632 -23.037 -0.789 1.00 47.53 103 ARG A N 1
ATOM 840 C CA . ARG A 1 103 ? 6.843 -24.116 -0.156 1.00 47.53 103 ARG A CA 1
ATOM 841 C C . ARG A 1 103 ? 7.531 -24.756 1.051 1.00 47.53 103 ARG A C 1
ATOM 843 O O . ARG A 1 103 ? 7.056 -25.781 1.548 1.00 47.53 103 ARG A O 1
ATOM 850 N N . LEU A 1 104 ? 8.622 -24.175 1.549 1.00 52.22 104 LEU A N 1
ATOM 851 C CA . LEU A 1 104 ? 9.086 -24.425 2.911 1.00 52.22 104 LEU A CA 1
ATOM 852 C C . LEU A 1 104 ? 7.973 -24.007 3.878 1.00 52.22 104 LEU A C 1
ATOM 854 O O . LEU A 1 104 ? 7.922 -22.848 4.254 1.00 52.22 104 LEU A O 1
ATOM 858 N N . LYS A 1 105 ? 7.070 -24.956 4.194 1.00 53.88 105 LYS A N 1
ATOM 859 C CA . LYS A 1 105 ? 5.925 -24.889 5.126 1.00 53.88 105 LYS A CA 1
ATOM 860 C C . LYS A 1 105 ? 5.861 -23.580 5.903 1.00 53.88 105 LYS A C 1
ATOM 862 O O . LYS A 1 105 ? 6.252 -23.499 7.068 1.00 53.88 105 LYS A O 1
ATOM 867 N N . ASP A 1 106 ? 5.355 -22.570 5.227 1.00 72.06 106 ASP A N 1
ATOM 868 C CA . ASP A 1 106 ? 5.158 -21.288 5.840 1.00 72.06 106 ASP A CA 1
ATOM 869 C C . ASP A 1 106 ? 3.852 -21.378 6.621 1.00 72.06 106 ASP A C 1
ATOM 871 O O . ASP A 1 106 ? 2.771 -21.475 6.043 1.00 72.06 106 ASP A O 1
ATOM 875 N N . ASN A 1 107 ? 3.951 -21.450 7.949 1.00 83.81 107 ASN A N 1
ATOM 876 C CA . ASN A 1 107 ? 2.788 -21.544 8.837 1.00 83.81 107 ASN A CA 1
ATOM 877 C C . ASN A 1 107 ? 1.993 -20.224 8.898 1.00 83.81 107 ASN A C 1
ATOM 879 O O . ASN A 1 107 ? 1.052 -20.109 9.686 1.00 83.81 107 ASN A O 1
ATOM 883 N N . ARG A 1 108 ? 2.373 -19.225 8.094 1.00 89.50 108 ARG A N 1
ATOM 884 C CA . ARG A 1 108 ? 1.620 -17.989 7.906 1.00 89.50 108 ARG A CA 1
ATOM 885 C C . ARG A 1 108 ? 0.279 -18.275 7.227 1.00 89.50 108 ARG A C 1
ATOM 887 O O . ARG A 1 108 ? 0.131 -19.215 6.447 1.00 89.50 108 ARG A O 1
ATOM 894 N N . LYS A 1 109 ? -0.722 -17.464 7.546 1.00 93.75 109 LYS A N 1
ATOM 895 C CA . LYS A 1 109 ? -2.088 -17.556 7.018 1.00 93.75 109 LYS A CA 1
ATOM 896 C C . LYS A 1 109 ? -2.211 -16.784 5.701 1.00 93.75 109 LYS A C 1
ATOM 898 O O . LYS A 1 109 ? -1.458 -15.839 5.493 1.00 93.75 109 LYS A O 1
ATOM 903 N N . PRO A 1 110 ? -3.169 -17.109 4.823 1.00 94.69 110 PRO A N 1
ATOM 904 C CA . PRO A 1 110 ? -3.506 -16.206 3.726 1.00 94.69 110 PRO A CA 1
ATOM 905 C C . PRO A 1 110 ? -3.969 -14.843 4.266 1.00 94.69 110 PRO A C 1
ATOM 907 O O . PRO A 1 110 ? -4.532 -14.763 5.361 1.00 94.69 110 PRO A O 1
ATOM 910 N N . LEU A 1 111 ? -3.746 -13.781 3.490 1.00 95.62 111 LEU A N 1
ATOM 911 C CA . LEU A 1 111 ? -4.225 -12.439 3.824 1.00 95.62 111 LEU A CA 1
ATOM 912 C C . LEU A 1 111 ? -5.765 -12.418 3.857 1.00 95.62 111 LEU A C 1
ATOM 914 O O . LEU A 1 111 ? -6.395 -12.858 2.892 1.00 95.62 111 LEU A O 1
ATOM 918 N N . PRO A 1 112 ? -6.394 -11.926 4.938 1.00 96.62 112 PRO A N 1
ATOM 919 C CA . PRO A 1 112 ? -7.843 -11.788 5.003 1.00 96.62 112 PRO A CA 1
ATOM 920 C C . PRO A 1 112 ? -8.306 -10.653 4.089 1.00 96.62 112 PRO A C 1
ATOM 922 O O . PRO A 1 112 ? -7.831 -9.529 4.218 1.00 96.62 112 PRO A O 1
ATOM 925 N N . PHE A 1 113 ? -9.251 -10.922 3.190 1.00 95.88 113 PHE A N 1
ATOM 926 C CA . PHE A 1 113 ? -9.890 -9.889 2.373 1.00 95.88 113 PHE A CA 1
ATOM 927 C C . PHE A 1 113 ? -11.340 -9.647 2.824 1.00 95.88 113 PHE A C 1
ATOM 929 O O . PHE A 1 113 ? -12.034 -10.612 3.161 1.00 95.88 113 PHE A O 1
ATOM 936 N N . PRO A 1 114 ? -11.826 -8.393 2.772 1.00 96.81 114 PRO A N 1
ATOM 937 C CA . PRO A 1 114 ? -11.069 -7.186 2.433 1.00 96.81 114 PRO A CA 1
ATOM 938 C C . PRO A 1 114 ? -10.172 -6.703 3.595 1.00 96.81 114 PRO A C 1
ATOM 940 O O . PRO A 1 114 ? -10.430 -7.052 4.748 1.00 96.81 114 PRO A O 1
ATOM 943 N N . PRO A 1 115 ? -9.138 -5.891 3.316 1.00 97.38 115 PRO A N 1
ATOM 944 C CA . PRO A 1 115 ? -8.381 -5.200 4.356 1.00 97.38 115 PRO A CA 1
ATOM 945 C C . PRO A 1 115 ? -9.258 -4.209 5.133 1.00 97.38 115 PRO A C 1
ATOM 947 O O . PRO A 1 115 ? -10.245 -3.675 4.620 1.00 97.38 115 PRO A O 1
ATOM 950 N N . GLN A 1 116 ? -8.860 -3.933 6.374 1.00 96.62 116 GLN A N 1
ATOM 951 C CA . GLN A 1 116 ? -9.531 -2.973 7.253 1.00 96.62 116 GLN A CA 1
ATOM 952 C C . GLN A 1 116 ? -9.310 -1.530 6.775 1.00 96.62 116 GLN A C 1
ATOM 954 O O . GLN A 1 116 ? -10.210 -0.695 6.862 1.00 96.62 116 GLN A O 1
ATOM 959 N N . GLU A 1 117 ? -8.113 -1.245 6.261 1.00 96.56 117 GLU A N 1
ATOM 960 C CA . GLU A 1 117 ? -7.698 0.072 5.789 1.00 96.56 117 GLU A CA 1
ATOM 961 C C . GLU A 1 117 ? -6.817 -0.067 4.546 1.00 96.56 117 GLU A C 1
ATOM 963 O O . GLU A 1 117 ? -6.040 -1.016 4.438 1.00 96.56 117 GLU A O 1
ATOM 968 N N . VAL A 1 118 ? -6.933 0.876 3.607 1.00 97.19 118 VAL A N 1
ATOM 969 C CA . VAL A 1 118 ? -6.112 0.917 2.389 1.00 97.19 118 VAL A CA 1
ATOM 970 C C . VAL A 1 118 ? -5.682 2.348 2.099 1.00 97.19 118 VAL A C 1
ATOM 972 O O . VAL A 1 118 ? -6.510 3.256 2.047 1.00 97.19 118 VAL A O 1
ATOM 975 N N . TRP A 1 119 ? -4.393 2.536 1.837 1.00 97.25 119 TRP A N 1
ATOM 976 C CA . TRP A 1 119 ? -3.816 3.770 1.315 1.00 97.25 119 TRP A CA 1
ATOM 977 C C . TRP A 1 119 ? -3.339 3.554 -0.113 1.00 97.25 119 TRP A C 1
ATOM 979 O O . TRP A 1 119 ? -2.480 2.717 -0.376 1.00 97.25 119 TRP A O 1
ATOM 989 N N . CYS A 1 120 ? -3.875 4.333 -1.040 1.00 95.81 120 CYS A N 1
ATOM 990 C CA . CYS A 1 120 ? -3.479 4.332 -2.436 1.00 95.81 120 CYS A CA 1
ATOM 991 C C . CYS A 1 120 ? -2.351 5.335 -2.645 1.00 95.81 120 CYS A C 1
ATOM 993 O O . CYS A 1 120 ? -2.503 6.529 -2.371 1.00 95.81 120 CYS A O 1
ATOM 995 N N . VAL A 1 121 ? -1.222 4.853 -3.148 1.00 94.94 121 VAL A N 1
ATOM 996 C CA . VAL A 1 121 ? -0.003 5.637 -3.306 1.00 94.94 121 VAL A CA 1
ATOM 997 C C . VAL A 1 121 ? 0.407 5.618 -4.769 1.00 94.94 121 VAL A C 1
ATOM 999 O O . VAL A 1 121 ? 0.627 4.561 -5.358 1.00 94.94 121 VAL A O 1
ATOM 1002 N N . LEU A 1 122 ? 0.525 6.807 -5.350 1.00 93.31 122 LEU A N 1
ATOM 1003 C CA . LEU A 1 122 ? 1.106 7.003 -6.667 1.00 93.31 122 LEU A CA 1
ATOM 1004 C C . LEU A 1 122 ? 2.604 7.259 -6.505 1.00 93.31 122 LEU A C 1
ATOM 1006 O O . LEU A 1 122 ? 3.003 8.239 -5.871 1.00 93.31 122 LEU A O 1
ATOM 1010 N N . LEU A 1 123 ? 3.416 6.378 -7.076 1.00 92.50 123 LEU A N 1
ATOM 1011 C CA . LEU A 1 123 ? 4.868 6.459 -7.081 1.00 92.50 123 LEU A CA 1
ATOM 1012 C C . LEU A 1 123 ? 5.365 6.801 -8.482 1.00 92.50 123 LEU A C 1
ATOM 1014 O O . LEU A 1 123 ? 4.879 6.257 -9.470 1.00 92.50 123 LEU A O 1
ATOM 1018 N N . GLU A 1 124 ? 6.366 7.663 -8.573 1.00 89.75 124 GLU A N 1
ATOM 1019 C CA . GLU A 1 124 ? 7.136 7.850 -9.795 1.00 89.75 124 GLU A CA 1
ATOM 1020 C C . GLU A 1 124 ? 8.240 6.796 -9.862 1.00 89.75 124 GLU A C 1
ATOM 1022 O O . GLU A 1 124 ? 9.117 6.764 -9.001 1.00 89.75 124 GLU A O 1
ATOM 1027 N N . GLN A 1 125 ? 8.195 5.920 -10.866 1.00 84.31 125 GLN A N 1
ATOM 1028 C CA . GLN A 1 125 ? 9.242 4.936 -11.107 1.00 84.31 125 GLN A CA 1
ATOM 1029 C C . GLN A 1 125 ? 10.094 5.396 -12.287 1.00 84.31 125 GLN A C 1
ATOM 1031 O O . GLN A 1 125 ? 9.641 5.365 -13.430 1.00 84.31 125 GLN A O 1
ATOM 1036 N N . SER A 1 126 ? 11.335 5.798 -12.020 1.00 77.19 126 SER A N 1
ATOM 1037 C CA . SER A 1 126 ? 12.320 5.968 -13.087 1.00 77.19 126 SER A CA 1
ATOM 1038 C C . SER A 1 126 ? 12.807 4.592 -13.529 1.00 77.19 126 SER A C 1
ATOM 1040 O O . SER A 1 126 ? 13.257 3.773 -12.717 1.00 77.19 126 SER A O 1
ATOM 1042 N N . ARG A 1 127 ? 12.642 4.313 -14.822 1.00 69.81 127 ARG A N 1
ATOM 1043 C CA . ARG A 1 127 ? 13.190 3.120 -15.451 1.00 69.81 127 ARG A CA 1
ATOM 1044 C C . ARG A 1 127 ? 14.490 3.533 -16.112 1.00 69.81 127 ARG A C 1
ATOM 1046 O O . ARG A 1 127 ? 14.471 4.323 -17.054 1.00 69.81 127 ARG A O 1
ATOM 1053 N N . ASP A 1 128 ? 15.594 2.976 -15.629 1.00 63.53 128 ASP A N 1
ATOM 1054 C CA . ASP A 1 128 ? 16.888 3.139 -16.278 1.00 63.53 128 ASP A CA 1
ATOM 1055 C C . ASP A 1 128 ? 16.846 2.365 -17.600 1.00 63.53 128 ASP A C 1
ATOM 1057 O O . ASP A 1 128 ? 17.037 1.150 -17.673 1.00 63.53 128 ASP A O 1
ATOM 1061 N N . THR A 1 129 ? 16.403 3.037 -18.657 1.00 60.97 129 THR A N 1
ATOM 1062 C CA . THR A 1 129 ? 16.493 2.501 -20.007 1.00 60.97 129 THR A CA 1
ATOM 1063 C C . THR A 1 129 ? 17.909 2.765 -20.483 1.00 60.97 129 THR A C 1
ATOM 1065 O O . THR A 1 129 ? 18.227 3.902 -20.826 1.00 60.97 129 THR A O 1
ATOM 1068 N N . ASP A 1 130 ? 18.718 1.699 -20.525 1.00 62.16 130 ASP A N 1
ATOM 1069 C CA . ASP A 1 130 ? 20.163 1.637 -20.824 1.00 62.16 130 ASP A CA 1
ATOM 1070 C C . ASP A 1 130 ? 20.683 2.532 -21.968 1.00 62.16 130 ASP A C 1
ATOM 1072 O O . ASP A 1 130 ? 21.893 2.705 -22.123 1.00 62.16 130 ASP A O 1
ATOM 1076 N N . ARG A 1 131 ? 19.821 3.096 -22.822 1.00 59.62 131 ARG A N 1
ATOM 1077 C CA . ARG A 1 131 ? 20.201 4.041 -23.873 1.00 59.62 131 ARG A CA 1
ATOM 1078 C C . ARG A 1 131 ? 19.107 5.095 -24.083 1.00 59.62 131 ARG A C 1
ATOM 1080 O O . ARG A 1 131 ? 18.049 4.786 -24.619 1.00 59.62 131 ARG A O 1
ATOM 1087 N N . SER A 1 132 ? 19.438 6.358 -23.803 1.00 58.00 132 SER A N 1
ATOM 1088 C CA . SER A 1 132 ? 18.902 7.583 -24.443 1.00 58.00 132 SER A CA 1
ATOM 1089 C C . SER A 1 132 ? 17.648 8.304 -23.912 1.00 58.00 132 SER A C 1
ATOM 1091 O O . SER A 1 132 ? 17.191 9.233 -24.573 1.00 58.00 132 SER A O 1
ATOM 1093 N N . GLY A 1 133 ? 17.163 8.025 -22.702 1.00 66.56 133 GLY A N 1
ATOM 1094 C CA . GLY A 1 133 ? 16.204 8.934 -22.056 1.00 66.56 133 GLY A CA 1
ATOM 1095 C C . GLY A 1 133 ? 15.530 8.327 -20.841 1.00 66.56 133 GLY A C 1
ATOM 1096 O O . GLY A 1 133 ? 14.817 7.339 -20.970 1.00 66.56 133 GLY A O 1
ATOM 1097 N N . GLU A 1 134 ? 15.749 8.921 -19.671 1.00 68.69 134 GLU A N 1
ATOM 1098 C CA . GLU A 1 134 ? 15.065 8.534 -18.440 1.00 68.69 134 GLU A CA 1
ATOM 1099 C C . GLU A 1 134 ? 13.554 8.699 -18.637 1.00 68.69 134 GLU A C 1
ATOM 1101 O O . GLU A 1 134 ? 13.052 9.809 -18.808 1.00 68.69 134 GLU A O 1
ATOM 1106 N N . THR A 1 135 ? 12.830 7.580 -18.687 1.00 74.75 135 THR A N 1
ATOM 1107 C CA . THR A 1 135 ? 11.370 7.597 -18.777 1.00 74.75 135 THR A CA 1
ATOM 1108 C C . THR A 1 135 ? 10.818 7.278 -17.401 1.00 74.75 135 THR A C 1
ATOM 1110 O O . THR A 1 135 ? 11.008 6.169 -16.891 1.00 74.75 135 THR A O 1
ATOM 1113 N N . THR A 1 136 ? 10.126 8.243 -16.802 1.00 80.62 136 THR A N 1
ATOM 1114 C CA . THR A 1 136 ? 9.404 8.019 -15.556 1.00 80.62 136 THR A CA 1
ATOM 1115 C C . THR A 1 136 ? 8.019 7.461 -15.864 1.00 80.62 136 THR A C 1
ATOM 1117 O O . THR A 1 136 ? 7.242 8.016 -16.641 1.00 80.62 136 THR A O 1
ATOM 1120 N N . THR A 1 137 ? 7.711 6.302 -15.288 1.00 85.38 137 THR A N 1
ATOM 1121 C CA . THR A 1 137 ? 6.390 5.682 -15.385 1.00 85.38 137 THR A CA 1
ATOM 1122 C C . THR A 1 137 ? 5.715 5.730 -14.022 1.00 85.38 137 THR A C 1
ATOM 1124 O O . THR A 1 137 ? 6.278 5.213 -13.055 1.00 85.38 137 THR A O 1
ATOM 1127 N N . PRO A 1 138 ? 4.518 6.326 -13.900 1.00 89.00 138 PRO A N 1
ATOM 1128 C CA . PRO A 1 138 ? 3.788 6.302 -12.645 1.00 89.00 138 PRO A CA 1
ATOM 1129 C C . PRO A 1 138 ? 3.294 4.881 -12.348 1.00 89.00 138 PRO A C 1
ATOM 1131 O O . PRO A 1 138 ? 2.641 4.249 -13.184 1.00 89.00 138 PRO A O 1
ATOM 1134 N N . ALA A 1 139 ? 3.573 4.409 -11.138 1.00 90.38 139 ALA A N 1
ATOM 1135 C CA . ALA A 1 139 ? 3.133 3.129 -10.604 1.00 90.38 139 ALA A CA 1
ATOM 1136 C C . ALA A 1 139 ? 2.195 3.354 -9.412 1.00 90.38 139 ALA A C 1
ATOM 1138 O O . ALA A 1 139 ? 2.378 4.282 -8.625 1.00 90.38 139 ALA A O 1
ATOM 1139 N N . VAL A 1 140 ? 1.184 2.500 -9.268 1.00 92.50 140 VAL A N 1
ATOM 1140 C CA . VAL A 1 140 ? 0.253 2.542 -8.133 1.00 92.50 140 VAL A CA 1
ATOM 1141 C C . VAL A 1 140 ? 0.567 1.382 -7.209 1.00 92.50 140 VAL A C 1
ATOM 1143 O O . VAL A 1 140 ? 0.628 0.232 -7.647 1.00 92.50 140 VAL A O 1
ATOM 1146 N N . VAL A 1 141 ? 0.731 1.692 -5.929 1.00 95.25 141 VAL A N 1
ATOM 1147 C CA . VAL A 1 141 ? 0.809 0.695 -4.864 1.00 95.25 141 VAL A CA 1
ATOM 1148 C C . VAL A 1 141 ? -0.272 0.966 -3.828 1.00 95.25 141 VAL A C 1
ATOM 1150 O O . VAL A 1 141 ? -0.701 2.106 -3.639 1.00 95.25 141 VAL A O 1
ATOM 1153 N N . PHE A 1 142 ? -0.714 -0.087 -3.157 1.00 96.62 142 PHE A N 1
ATOM 1154 C CA . PHE A 1 142 ? -1.691 -0.017 -2.084 1.00 96.62 142 PHE A CA 1
ATOM 1155 C C 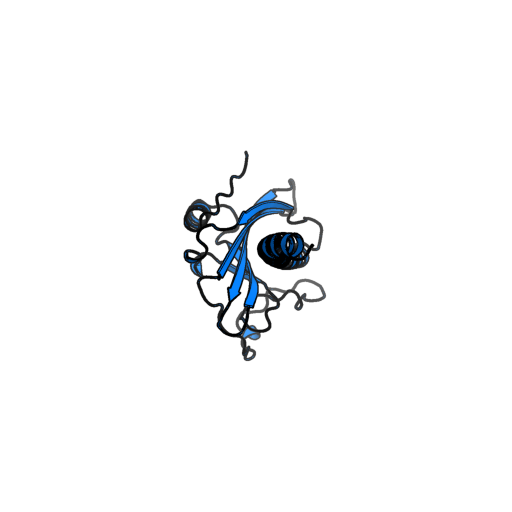. PHE A 1 142 ? -1.033 -0.475 -0.793 1.00 96.62 142 PHE A C 1
ATOM 1157 O O . PHE A 1 142 ? -0.506 -1.578 -0.731 1.00 96.62 142 PHE A O 1
ATOM 1164 N N . VAL A 1 143 ? -1.060 0.354 0.241 1.00 97.62 143 VAL A N 1
ATOM 1165 C CA . VAL A 1 143 ? -0.605 -0.029 1.578 1.00 97.62 143 VAL A CA 1
ATOM 1166 C C . VAL A 1 143 ? -1.842 -0.419 2.369 1.00 97.62 143 VAL A C 1
ATOM 1168 O O . VAL A 1 143 ? -2.703 0.427 2.610 1.00 97.62 143 VAL A O 1
ATOM 1171 N N . ALA A 1 144 ? -1.970 -1.696 2.703 1.00 97.69 144 ALA A N 1
ATOM 1172 C CA . ALA A 1 144 ? -3.191 -2.260 3.260 1.00 97.69 144 ALA A CA 1
ATOM 1173 C C . ALA A 1 144 ? -2.953 -2.821 4.662 1.00 97.69 144 ALA A C 1
ATOM 1175 O O . ALA A 1 144 ? -1.972 -3.528 4.897 1.00 97.69 144 ALA A O 1
ATOM 1176 N N . LEU A 1 145 ? -3.869 -2.517 5.582 1.00 97.50 145 LEU A N 1
ATOM 1177 C CA . LEU A 1 145 ? -3.926 -3.128 6.904 1.00 97.50 145 LEU A CA 1
ATOM 1178 C C . LEU A 1 145 ? -4.808 -4.370 6.833 1.00 97.50 145 LEU A C 1
ATOM 1180 O O . LEU A 1 145 ? -6.035 -4.273 6.723 1.00 97.50 145 LEU A O 1
ATOM 1184 N N . HIS A 1 146 ? -4.189 -5.537 6.939 1.00 97.19 146 HIS A N 1
ATOM 1185 C CA . HIS A 1 146 ? -4.904 -6.798 7.059 1.00 97.19 146 HIS A CA 1
ATOM 1186 C C . HIS A 1 146 ? -5.024 -7.180 8.528 1.00 97.19 146 HIS A C 1
ATOM 1188 O O . HIS A 1 146 ? -4.026 -7.241 9.244 1.00 97.19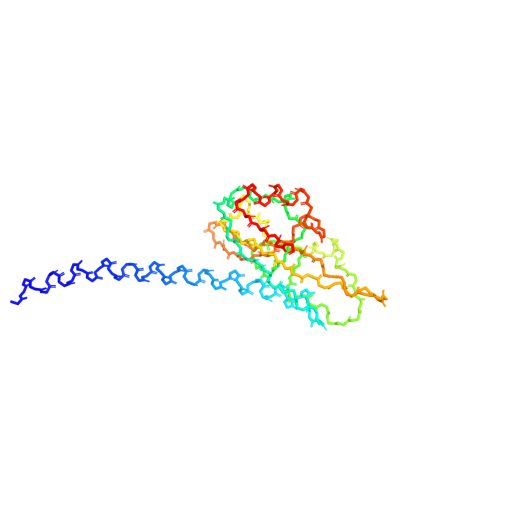 146 HIS A O 1
ATOM 1194 N N . GLN A 1 147 ? -6.251 -7.443 8.977 1.00 96.00 147 GLN A N 1
ATOM 1195 C CA . GLN A 1 147 ? -6.544 -7.744 10.372 1.00 96.00 147 GLN A CA 1
ATOM 1196 C C . GLN A 1 147 ? -7.500 -8.936 10.496 1.00 96.00 147 GLN A C 1
ATOM 1198 O O . GLN A 1 147 ? -8.507 -9.019 9.795 1.00 96.00 147 GLN A O 1
ATOM 1203 N N . ASP A 1 148 ? -7.183 -9.845 11.417 1.00 94.81 148 ASP A N 1
ATOM 1204 C CA . ASP A 1 148 ? -8.066 -10.902 11.905 1.00 94.81 148 ASP A CA 1
ATOM 1205 C C . ASP A 1 148 ? -8.372 -10.674 13.400 1.00 94.81 148 ASP A C 1
ATOM 1207 O O . ASP A 1 148 ? -8.063 -9.623 13.966 1.00 94.81 148 ASP A O 1
ATOM 1211 N N . LEU A 1 149 ? -9.018 -11.640 14.061 1.00 94.19 149 LEU A N 1
ATOM 1212 C CA . LEU A 1 149 ? -9.362 -11.518 15.484 1.00 94.19 149 LEU A CA 1
ATOM 1213 C C . LEU A 1 149 ? -8.129 -11.368 16.402 1.00 94.19 149 LEU A C 1
ATOM 1215 O O . LEU A 1 149 ? -8.269 -10.904 17.532 1.00 94.19 149 LEU A O 1
ATOM 1219 N N . TYR A 1 150 ? -6.941 -11.774 15.947 1.00 93.44 150 TYR A N 1
ATOM 1220 C CA . TYR A 1 150 ? -5.745 -11.916 16.777 1.00 93.44 150 TYR A CA 1
ATOM 1221 C C . TYR A 1 150 ? -4.542 -11.101 16.293 1.00 93.44 150 TYR A C 1
ATOM 1223 O O . TYR A 1 150 ? -3.678 -10.789 17.107 1.00 93.44 150 TYR A O 1
ATOM 1231 N N . ASN A 1 151 ? -4.455 -10.779 15.002 1.00 95.12 151 ASN A N 1
ATOM 1232 C CA . ASN A 1 151 ? -3.271 -10.181 14.390 1.00 95.12 151 ASN A CA 1
ATOM 1233 C C . ASN A 1 151 ? -3.661 -9.069 13.421 1.00 95.12 151 ASN A C 1
ATOM 1235 O O . ASN A 1 151 ? -4.687 -9.152 12.743 1.00 95.12 151 ASN A O 1
ATOM 1239 N N . ALA A 1 152 ? -2.801 -8.063 13.309 1.00 95.06 152 ALA A N 1
ATOM 1240 C CA . ALA A 1 152 ? -2.935 -6.981 12.348 1.00 95.06 152 ALA A CA 1
ATOM 1241 C C . ALA A 1 152 ? -1.553 -6.643 11.787 1.00 95.06 152 ALA A C 1
ATOM 1243 O O . ALA A 1 152 ? -0.638 -6.388 12.565 1.00 95.06 152 ALA A O 1
ATOM 1244 N N . ASP A 1 153 ? -1.413 -6.628 10.464 1.00 96.19 153 ASP A N 1
ATOM 1245 C CA . ASP A 1 153 ? -0.162 -6.271 9.797 1.00 96.19 153 ASP A CA 1
ATOM 1246 C C . ASP A 1 153 ? -0.427 -5.367 8.596 1.00 96.19 153 ASP A C 1
ATOM 1248 O O . ASP A 1 153 ? -1.394 -5.546 7.849 1.00 96.19 153 ASP A O 1
ATOM 1252 N N . TRP A 1 154 ? 0.482 -4.416 8.403 1.00 97.25 154 TRP A N 1
ATOM 1253 C CA . TRP A 1 154 ? 0.564 -3.625 7.186 1.00 97.25 154 TRP A CA 1
ATOM 1254 C C . TRP A 1 154 ? 1.377 -4.378 6.138 1.00 97.25 154 TRP A C 1
ATOM 1256 O O . TRP A 1 154 ? 2.448 -4.901 6.439 1.00 97.25 154 TRP A O 1
ATOM 1266 N N . VAL A 1 155 ? 0.875 -4.403 4.908 1.00 97.25 155 VAL A N 1
ATOM 1267 C CA . VAL A 1 155 ? 1.571 -4.952 3.737 1.00 97.25 155 VAL A CA 1
ATOM 1268 C C . VAL A 1 155 ? 1.389 -4.016 2.543 1.00 97.25 155 VAL A C 1
ATOM 1270 O O . VAL A 1 155 ? 0.464 -3.200 2.509 1.00 97.25 155 VAL A O 1
ATOM 1273 N N . VAL A 1 156 ? 2.270 -4.123 1.550 1.00 97.38 156 VAL A N 1
ATOM 1274 C CA . VAL A 1 156 ? 2.200 -3.344 0.308 1.00 97.38 156 VAL A CA 1
ATOM 1275 C C . VAL A 1 156 ? 1.821 -4.242 -0.859 1.00 97.38 156 VAL A C 1
ATOM 1277 O O . VAL A 1 156 ? 2.525 -5.193 -1.181 1.00 97.38 156 VAL A O 1
ATOM 1280 N N . HIS A 1 157 ? 0.734 -3.900 -1.537 1.00 96.44 157 HIS A N 1
ATOM 1281 C CA . HIS A 1 157 ? 0.300 -4.512 -2.782 1.00 96.44 157 HIS A CA 1
ATOM 1282 C C . HIS A 1 157 ? 0.759 -3.668 -3.970 1.00 96.44 157 HIS A C 1
ATOM 1284 O O . HIS A 1 157 ? 0.470 -2.472 -4.042 1.00 96.44 157 HIS A O 1
ATOM 1290 N N . GLU A 1 158 ? 1.413 -4.283 -4.948 1.00 93.81 158 GLU A N 1
ATOM 1291 C CA . GLU A 1 158 ? 1.558 -3.685 -6.276 1.00 93.81 158 GLU A CA 1
ATOM 1292 C C . GLU A 1 158 ? 0.244 -3.853 -7.049 1.00 93.81 158 GLU A C 1
ATOM 1294 O O . GLU A 1 158 ? -0.368 -4.924 -7.012 1.00 93.81 158 GLU A O 1
ATOM 1299 N N . GLY A 1 159 ? -0.212 -2.791 -7.719 1.00 88.81 159 GLY A N 1
ATOM 1300 C CA . GLY A 1 159 ? -1.413 -2.850 -8.545 1.00 88.81 159 GLY A CA 1
ATOM 1301 C C . GLY A 1 159 ? -1.215 -3.656 -9.827 1.00 88.81 159 GLY A C 1
ATOM 1302 O O . GLY A 1 159 ? -0.105 -3.770 -10.345 1.00 88.81 159 GLY A O 1
ATOM 1303 N N . VAL A 1 160 ? -2.310 -4.187 -10.377 1.00 83.31 160 VAL A N 1
ATOM 1304 C CA . VAL A 1 160 ? -2.264 -4.899 -11.661 1.00 83.31 160 VAL A CA 1
ATOM 1305 C C . VAL A 1 160 ? -1.835 -3.953 -12.785 1.00 83.31 160 VAL A C 1
ATOM 1307 O O . VAL A 1 160 ? -2.509 -2.961 -13.084 1.00 83.31 160 VAL A O 1
ATOM 1310 N N . GLY A 1 161 ? -0.710 -4.299 -13.416 1.00 70.44 161 GLY A N 1
ATOM 1311 C CA . GLY A 1 161 ? -0.114 -3.582 -14.540 1.00 70.44 161 GLY A CA 1
ATOM 1312 C C . GLY A 1 161 ? 1.035 -2.651 -14.138 1.00 70.44 161 GLY A C 1
ATOM 1313 O O . GLY A 1 161 ? 1.002 -1.984 -13.113 1.00 70.44 161 GLY A O 1
ATOM 1314 N N . ALA A 1 162 ? 2.055 -2.555 -14.997 1.00 60.97 162 ALA A N 1
ATOM 1315 C CA . ALA A 1 162 ? 3.233 -1.705 -14.772 1.00 60.97 162 ALA A CA 1
ATOM 1316 C C . ALA A 1 162 ? 2.953 -0.187 -14.887 1.00 60.97 162 ALA A C 1
ATOM 1318 O O . ALA A 1 162 ? 3.871 0.618 -14.782 1.00 60.97 162 ALA A O 1
ATOM 1319 N N . SER A 1 163 ? 1.711 0.212 -15.177 1.00 72.19 163 SER A N 1
ATOM 1320 C CA . SER A 1 163 ? 1.310 1.607 -15.387 1.00 72.19 163 SER A CA 1
ATOM 1321 C C . SER A 1 163 ? -0.170 1.800 -15.057 1.00 72.19 163 SER A C 1
ATOM 1323 O O . SER A 1 163 ? -0.926 0.829 -15.000 1.00 72.19 163 SER A O 1
ATOM 1325 N N . VAL A 1 164 ? -0.589 3.056 -14.863 1.00 78.62 164 VAL A N 1
ATOM 1326 C CA . VAL A 1 164 ? -1.983 3.458 -14.589 1.00 78.62 164 VAL A CA 1
ATOM 1327 C C . VAL A 1 164 ? -2.886 3.194 -15.806 1.00 78.62 164 VAL A C 1
ATOM 1329 O O . VAL A 1 164 ? -3.279 4.112 -16.534 1.00 78.62 164 VAL A O 1
ATOM 1332 N N . SER A 1 165 ? -3.207 1.923 -16.034 1.00 80.50 165 SER A N 1
ATOM 1333 C CA . SER A 1 165 ? -4.097 1.468 -17.098 1.00 80.50 165 SER A CA 1
ATOM 1334 C C . SER A 1 165 ? -5.548 1.896 -16.832 1.00 80.50 165 SER A C 1
ATOM 1336 O O . SER A 1 165 ? -5.909 2.295 -15.721 1.00 80.50 165 SER A O 1
ATOM 1338 N N . GLN A 1 166 ? -6.414 1.809 -17.846 1.00 83.50 166 GLN A N 1
ATOM 1339 C CA . GLN A 1 166 ? -7.848 2.076 -17.676 1.00 83.50 166 GLN A CA 1
ATOM 1340 C C . GLN A 1 166 ? -8.488 1.140 -16.636 1.00 83.50 166 GLN A C 1
ATOM 1342 O O . GLN A 1 166 ? -9.343 1.575 -15.866 1.00 83.50 166 GLN A O 1
ATOM 1347 N N . GLU A 1 167 ? -8.035 -0.112 -16.578 1.00 81.38 167 GLU A N 1
ATOM 1348 C CA . GLU A 1 167 ? -8.462 -1.093 -15.580 1.00 81.38 167 GLU A CA 1
ATOM 1349 C C . GLU A 1 167 ? -8.036 -0.666 -14.171 1.00 81.38 167 GLU A C 1
ATOM 1351 O O . GLU A 1 167 ? -8.870 -0.582 -13.270 1.00 81.38 167 GLU A O 1
ATOM 1356 N N . SER A 1 168 ? -6.775 -0.255 -14.001 1.00 82.19 168 SER A N 1
ATOM 1357 C CA . SER A 1 168 ? -6.261 0.251 -12.724 1.00 82.19 168 SER A CA 1
ATOM 1358 C C . SER A 1 168 ? -7.039 1.491 -12.252 1.00 82.19 168 SER A C 1
ATOM 1360 O O . SER A 1 168 ? -7.314 1.627 -11.062 1.00 82.19 168 SER A O 1
ATOM 1362 N N . ARG A 1 169 ? -7.466 2.379 -13.168 1.00 88.00 169 ARG A N 1
ATOM 1363 C CA . ARG A 1 169 ? -8.316 3.544 -12.838 1.00 88.00 169 ARG A CA 1
ATOM 1364 C C . ARG A 1 169 ? -9.720 3.146 -12.389 1.00 88.00 169 ARG A C 1
ATOM 1366 O O . ARG A 1 169 ? -10.239 3.742 -11.447 1.00 88.00 169 ARG A O 1
ATOM 1373 N N . ALA A 1 170 ? -10.333 2.159 -13.042 1.00 88.06 170 ALA A N 1
ATOM 1374 C CA . ALA A 1 170 ? -11.644 1.650 -12.644 1.00 88.06 170 ALA A CA 1
ATOM 1375 C C . ALA A 1 170 ? -11.585 1.019 -11.243 1.00 88.06 170 ALA A C 1
ATOM 1377 O O . ALA A 1 170 ? -12.430 1.303 -10.394 1.00 88.06 170 ALA A O 1
ATOM 1378 N N . SER A 1 171 ? -10.534 0.241 -10.986 1.00 88.62 171 SER A N 1
ATOM 1379 C CA . SER A 1 171 ? -10.213 -0.335 -9.681 1.00 88.62 171 SER A CA 1
ATOM 1380 C C . SER A 1 171 ? -10.018 0.738 -8.602 1.00 88.62 171 SER A C 1
ATOM 1382 O O . SER A 1 171 ? -10.649 0.677 -7.549 1.00 88.62 171 SER A O 1
ATOM 1384 N N . LEU A 1 172 ? -9.227 1.776 -8.886 1.00 92.12 172 LEU A N 1
ATOM 1385 C CA . LEU A 1 172 ? -9.005 2.915 -7.989 1.00 92.12 172 LEU A CA 1
ATOM 1386 C C . LEU A 1 172 ? -10.291 3.684 -7.662 1.00 92.12 172 LEU A C 1
ATOM 1388 O O . LEU A 1 172 ? -10.547 4.000 -6.501 1.00 92.12 172 LEU A O 1
ATOM 1392 N N . SER A 1 173 ? -11.127 3.951 -8.668 1.00 93.44 173 SER A N 1
ATOM 1393 C CA . SER A 1 173 ? -12.417 4.618 -8.470 1.00 93.44 173 SER A CA 1
ATOM 1394 C C . SER A 1 173 ? -13.358 3.785 -7.598 1.00 93.44 173 SER A C 1
ATOM 1396 O O . SER A 1 173 ? -14.024 4.341 -6.727 1.00 93.44 173 SER A O 1
ATOM 1398 N N . ARG A 1 174 ? -13.359 2.455 -7.762 1.00 94.44 174 ARG A N 1
ATOM 1399 C CA . ARG A 1 174 ? -14.210 1.542 -6.983 1.00 94.44 174 ARG A CA 1
ATOM 1400 C C . ARG A 1 174 ? -13.920 1.585 -5.480 1.00 94.44 174 ARG A C 1
ATOM 1402 O O . ARG A 1 174 ? -14.851 1.499 -4.693 1.00 94.44 174 ARG A O 1
ATOM 1409 N N . ILE A 1 175 ? -12.658 1.736 -5.080 1.00 95.69 175 ILE A N 1
ATOM 1410 C CA . ILE A 1 175 ? -12.268 1.848 -3.661 1.00 95.69 175 ILE A CA 1
ATOM 1411 C C . ILE A 1 175 ? -12.291 3.298 -3.142 1.00 95.69 175 ILE A C 1
ATOM 1413 O O . ILE A 1 175 ? -11.972 3.553 -1.980 1.00 95.69 175 ILE A O 1
ATOM 1417 N N . GLY A 1 176 ? -12.668 4.266 -3.985 1.00 95.75 176 GLY A N 1
ATOM 1418 C CA . GLY A 1 176 ? -12.700 5.688 -3.634 1.00 95.75 176 GLY A CA 1
ATOM 1419 C C . GLY A 1 176 ? -11.321 6.353 -3.581 1.00 95.75 176 GLY A C 1
ATOM 1420 O O . GLY A 1 176 ? -11.141 7.332 -2.863 1.00 95.75 176 GLY A O 1
ATOM 1421 N N . CYS A 1 177 ? -10.343 5.828 -4.322 1.00 93.19 177 CYS A N 1
ATOM 1422 C CA . CYS A 1 177 ? -8.997 6.385 -4.440 1.00 93.19 177 CYS A CA 1
ATOM 1423 C C . CYS A 1 177 ? -8.824 7.170 -5.743 1.00 93.19 177 CYS A C 1
ATOM 1425 O O . CYS A 1 177 ? -8.248 6.684 -6.715 1.00 93.19 177 CYS A O 1
ATOM 1427 N N . GLU A 1 178 ? -9.288 8.415 -5.780 1.00 88.50 178 GLU A N 1
ATOM 1428 C CA . GLU A 1 178 ? -9.087 9.279 -6.948 1.00 88.50 178 GLU A CA 1
ATOM 1429 C C . GLU A 1 178 ? -7.655 9.842 -6.999 1.00 88.50 178 GLU A C 1
ATOM 1431 O O . GLU A 1 178 ? -7.362 10.952 -6.544 1.00 88.50 178 GLU A O 1
ATOM 1436 N N . LEU A 1 179 ? -6.739 9.069 -7.585 1.00 81.69 179 LEU A N 1
ATOM 1437 C CA . LEU A 1 179 ? -5.395 9.526 -7.932 1.00 81.69 179 LEU A CA 1
ATOM 1438 C C . LEU A 1 179 ? -5.450 10.260 -9.279 1.00 81.69 179 LEU A C 1
ATOM 1440 O O . LEU A 1 179 ? -5.466 9.633 -10.338 1.00 81.69 179 LEU A O 1
ATOM 1444 N N . ARG A 1 180 ? -5.500 11.597 -9.259 1.00 77.38 180 ARG A N 1
ATOM 1445 C CA . ARG A 1 180 ? -5.304 12.396 -10.481 1.00 77.38 180 ARG A CA 1
ATOM 1446 C C . ARG A 1 180 ? -3.809 12.565 -10.724 1.00 77.38 180 ARG A C 1
ATOM 1448 O O . ARG A 1 180 ? -3.105 13.013 -9.818 1.00 77.38 180 ARG A O 1
ATOM 1455 N N . VAL A 1 181 ? -3.364 12.175 -11.916 1.00 69.94 181 VAL A N 1
ATOM 1456 C CA . VAL A 1 181 ? -2.060 12.552 -12.467 1.00 69.94 181 VAL A CA 1
ATOM 1457 C C . VAL A 1 181 ? -2.295 13.891 -13.148 1.00 69.94 181 VAL A C 1
ATOM 1459 O O . VAL A 1 181 ? -3.047 13.941 -14.124 1.00 69.94 181 VAL A O 1
ATOM 1462 N N . ASP A 1 182 ? -1.761 14.967 -12.581 1.00 66.25 182 ASP A N 1
ATOM 1463 C CA . ASP A 1 182 ? -1.816 16.260 -13.253 1.00 66.25 182 ASP A CA 1
ATOM 1464 C C . ASP A 1 182 ? -0.875 16.195 -14.476 1.00 66.25 182 ASP A C 1
ATOM 1466 O O . ASP A 1 182 ? 0.235 15.671 -14.339 1.00 66.25 182 ASP A O 1
ATOM 1470 N N . PRO A 1 183 ? -1.349 16.590 -15.674 1.00 55.47 183 PRO A N 1
ATOM 1471 C CA . PRO A 1 183 ? -0.593 16.488 -16.922 1.00 55.47 183 PRO A CA 1
ATOM 1472 C C . PRO A 1 183 ? 0.565 17.485 -17.019 1.00 55.47 183 PRO A C 1
ATOM 1474 O O . PRO A 1 183 ? 0.486 18.566 -16.391 1.00 55.47 183 PRO A O 1
#